Protein AF-A0A417D7B3-F1 (afdb_monomer_lite)

Radius of gyration: 12.47 Å; chains: 1; bounding box: 32×26×32 Å

Sequence (89 aa):
MYEYLCCFQFDENGDLFLAPVPDSRLNYVQGKISTYRGTYEVKWEYPSPTTLQFTVTVPFQAELPVRLPDESCHIASAGISQFYVRLQK

Secondary structure (DSSP, 8-state):
-HHHHTTEEE-TT--EEE-----TT-SEEEEEEEETTEEEEEEEEEEETTEEEEEEEEEEEEEEEEE-TTS-EEEEEEEEEEEEEE---

Structure (mmCIF, N/CA/C/O backbone):
data_AF-A0A417D7B3-F1
#
_entry.id   AF-A0A417D7B3-F1
#
loop_
_atom_site.group_PDB
_atom_site.id
_atom_site.type_symbol
_atom_site.label_atom_id
_atom_site.label_alt_id
_atom_site.label_comp_id
_atom_site.label_asym_id
_atom_site.label_entity_id
_atom_site.label_seq_id
_atom_site.pdbx_PDB_ins_code
_atom_site.Cartn_x
_atom_site.Cartn_y
_atom_site.Cartn_z
_atom_site.occupancy
_atom_site.B_iso_or_equiv
_atom_site.auth_seq_id
_atom_site.auth_comp_id
_atom_site.auth_asym_id
_atom_site.auth_atom_id
_atom_site.pdbx_PDB_model_num
ATOM 1 N N . MET A 1 1 ? 3.352 -15.503 1.809 1.00 44.16 1 MET A N 1
ATOM 2 C CA . MET A 1 1 ? 2.773 -15.025 3.094 1.00 44.16 1 MET A CA 1
ATOM 3 C C . MET A 1 1 ? 2.851 -13.499 3.255 1.00 44.16 1 MET A C 1
ATOM 5 O O . MET A 1 1 ? 1.936 -12.946 3.842 1.00 44.16 1 MET A O 1
ATOM 9 N N . TYR A 1 2 ? 3.868 -12.806 2.712 1.00 43.34 2 TYR A N 1
ATOM 10 C CA . TYR A 1 2 ? 4.006 -11.336 2.805 1.00 43.34 2 TYR A CA 1
ATOM 11 C C . TYR A 1 2 ? 3.139 -10.518 1.826 1.00 43.34 2 TYR A C 1
ATOM 13 O O . TYR A 1 2 ? 2.842 -9.361 2.112 1.00 43.34 2 TYR A O 1
ATOM 21 N N . GLU A 1 3 ? 2.703 -11.106 0.708 1.00 50.34 3 GLU A N 1
ATOM 22 C CA . GLU A 1 3 ? 1.935 -10.403 -0.339 1.00 50.34 3 GLU A CA 1
ATOM 23 C C . GLU A 1 3 ? 0.552 -9.944 0.147 1.00 50.34 3 GLU A C 1
ATOM 25 O O . GLU A 1 3 ? 0.155 -8.807 -0.088 1.00 50.34 3 GLU A O 1
ATOM 30 N N . TYR A 1 4 ? -0.143 -10.777 0.928 1.00 52.97 4 TYR A N 1
ATOM 31 C CA . TYR A 1 4 ? -1.504 -10.479 1.388 1.00 52.97 4 TYR A CA 1
ATOM 32 C C . TYR A 1 4 ? -1.570 -9.405 2.479 1.00 52.97 4 TYR A C 1
ATOM 34 O O . TYR A 1 4 ? -2.500 -8.605 2.495 1.00 52.97 4 TYR A O 1
ATOM 42 N N . LEU A 1 5 ? -0.578 -9.347 3.373 1.00 58.62 5 LEU A N 1
ATOM 43 C CA . LEU A 1 5 ? -0.568 -8.369 4.469 1.00 58.62 5 LEU A CA 1
ATOM 44 C C . LEU A 1 5 ? -0.298 -6.953 3.957 1.00 58.62 5 LEU A C 1
ATOM 46 O O . LEU A 1 5 ? -0.901 -5.990 4.425 1.00 58.62 5 LEU A O 1
ATOM 50 N N . CYS A 1 6 ? 0.584 -6.844 2.965 1.00 64.62 6 CYS A N 1
ATOM 51 C CA . CYS A 1 6 ? 0.980 -5.574 2.375 1.00 64.62 6 CYS A CA 1
ATOM 52 C C . CYS A 1 6 ? 0.080 -5.153 1.212 1.00 64.62 6 CYS A C 1
ATOM 54 O O . CYS A 1 6 ? 0.397 -4.172 0.558 1.00 64.62 6 CYS A O 1
ATOM 56 N N . CYS A 1 7 ? -1.017 -5.868 0.939 1.00 74.00 7 CYS A N 1
ATOM 57 C CA . CYS A 1 7 ? -2.040 -5.440 -0.020 1.00 74.00 7 CYS A CA 1
ATOM 58 C C . CYS A 1 7 ? -1.566 -5.332 -1.483 1.00 74.00 7 CYS A C 1
ATOM 60 O O . CYS A 1 7 ? -2.303 -4.808 -2.315 1.00 74.00 7 CYS A O 1
ATOM 62 N N . PHE A 1 8 ? -0.360 -5.809 -1.800 1.00 82.62 8 PHE A N 1
ATOM 63 C CA . PHE A 1 8 ? 0.192 -5.804 -3.151 1.00 82.62 8 PHE A CA 1
ATOM 64 C C . PHE A 1 8 ? -0.237 -7.071 -3.881 1.00 82.62 8 PHE A C 1
ATOM 66 O O . PHE A 1 8 ? -0.017 -8.179 -3.391 1.00 82.62 8 PHE A O 1
ATOM 73 N N . GLN A 1 9 ? -0.827 -6.901 -5.057 1.00 84.50 9 GLN A N 1
ATOM 74 C CA . GLN A 1 9 ? -1.228 -7.991 -5.935 1.00 84.50 9 GLN A CA 1
ATOM 75 C C . GLN A 1 9 ? -0.759 -7.703 -7.361 1.00 84.50 9 GLN A C 1
ATOM 77 O O . GLN A 1 9 ? -0.533 -6.553 -7.733 1.00 84.50 9 GLN A O 1
ATOM 82 N N . PHE A 1 10 ? -0.592 -8.759 -8.147 1.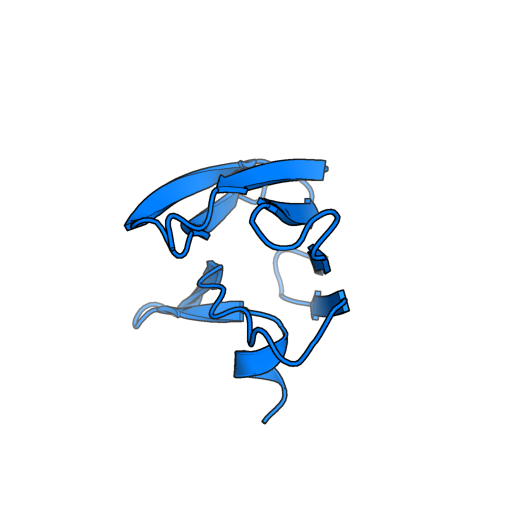00 83.62 10 PHE A N 1
ATOM 83 C CA . PHE A 1 10 ? -0.246 -8.674 -9.560 1.00 83.62 10 PHE A CA 1
ATOM 84 C C . PHE A 1 10 ? -1.403 -9.235 -10.373 1.00 83.62 10 PHE A C 1
ATOM 86 O O . PHE A 1 10 ? -2.002 -10.238 -9.975 1.00 83.62 10 PHE A O 1
ATOM 93 N N . ASP A 1 11 ? -1.753 -8.568 -11.467 1.00 83.44 11 ASP A N 1
ATOM 94 C CA . ASP A 1 11 ? -2.762 -9.082 -12.388 1.00 83.44 11 ASP A CA 1
ATOM 95 C C . ASP A 1 11 ? -2.171 -10.178 -13.296 1.00 83.44 11 ASP A C 1
ATOM 97 O O . ASP A 1 11 ? -0.984 -10.507 -13.224 1.00 83.44 11 ASP A O 1
ATOM 101 N N . GLU A 1 12 ? -3.001 -10.758 -14.165 1.00 82.50 12 GLU A N 1
ATOM 102 C CA . GLU A 1 12 ? -2.565 -11.791 -15.118 1.00 82.50 12 GLU A CA 1
ATOM 103 C C . GLU A 1 12 ? -1.516 -11.279 -16.125 1.00 82.50 12 GLU A C 1
ATOM 105 O O . GLU A 1 12 ? -0.775 -12.077 -16.699 1.00 82.50 12 GLU A O 1
ATOM 110 N N . ASN A 1 13 ? -1.417 -9.958 -16.311 1.00 82.75 13 ASN A N 1
ATOM 111 C CA . ASN A 1 13 ? -0.434 -9.304 -17.174 1.00 82.75 13 ASN A CA 1
ATOM 112 C C . ASN A 1 13 ? 0.882 -8.989 -16.436 1.00 82.75 13 ASN A C 1
ATOM 114 O O . ASN A 1 13 ? 1.862 -8.586 -17.067 1.00 82.75 13 ASN A O 1
ATOM 118 N N . GLY A 1 14 ? 0.929 -9.188 -15.114 1.00 80.19 14 GLY A N 1
ATOM 119 C CA . GLY A 1 14 ? 2.059 -8.825 -14.261 1.00 80.19 14 GLY A CA 1
ATOM 120 C C . GLY A 1 14 ? 2.085 -7.348 -13.853 1.00 80.19 14 GLY A C 1
ATOM 121 O O . GLY A 1 14 ? 3.104 -6.879 -13.336 1.00 80.19 14 GLY A O 1
ATOM 122 N N . ASP A 1 15 ? 0.994 -6.613 -14.061 1.00 83.69 15 ASP A N 1
ATOM 123 C CA . ASP A 1 15 ? 0.829 -5.249 -13.578 1.00 83.69 15 ASP A CA 1
ATOM 124 C C . ASP A 1 15 ? 0.479 -5.250 -12.085 1.00 83.69 15 ASP A C 1
ATOM 126 O O . ASP A 1 15 ? -0.399 -5.970 -11.604 1.00 83.69 15 ASP A O 1
ATOM 130 N N . LEU A 1 16 ? 1.209 -4.427 -11.331 1.00 85.94 16 LEU A N 1
ATOM 131 C CA . LEU A 1 16 ? 1.020 -4.272 -9.894 1.00 85.94 16 LEU A CA 1
ATOM 132 C C . LEU A 1 16 ? -0.260 -3.474 -9.630 1.00 85.94 16 LEU A C 1
ATOM 134 O O . LEU A 1 16 ? -0.439 -2.383 -10.170 1.00 85.94 16 LEU A O 1
ATOM 138 N N . PHE A 1 17 ? -1.103 -3.970 -8.734 1.00 88.00 17 PHE A N 1
ATOM 139 C CA . PHE A 1 17 ? -2.232 -3.234 -8.182 1.00 88.00 17 PHE A CA 1
ATOM 140 C C . PHE A 1 17 ? -2.313 -3.415 -6.666 1.00 88.00 17 PHE A C 1
ATOM 142 O O . PHE A 1 17 ? -1.792 -4.370 -6.085 1.00 88.00 17 PHE A O 1
ATOM 149 N N . LEU A 1 18 ? -2.962 -2.461 -6.007 1.00 86.94 18 LEU A N 1
ATOM 150 C CA . LEU A 1 18 ? -3.232 -2.512 -4.582 1.00 86.94 18 LEU A CA 1
ATOM 151 C C 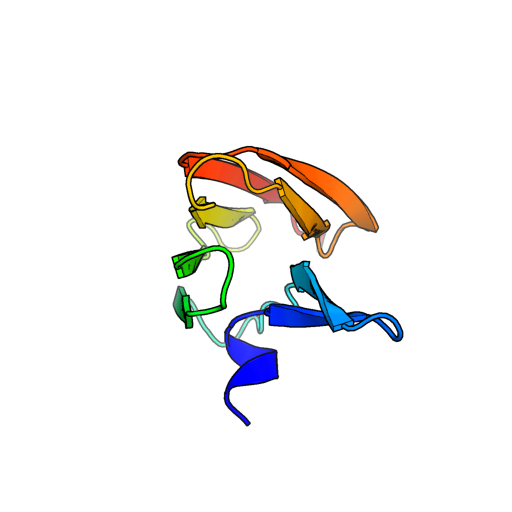. LEU A 1 18 ? -4.650 -3.038 -4.352 1.00 86.94 18 LEU A C 1
ATOM 153 O O . LEU A 1 18 ? -5.613 -2.433 -4.819 1.00 86.94 18 LEU A O 1
ATOM 157 N N . ALA A 1 19 ? -4.782 -4.123 -3.599 1.00 84.25 19 ALA A N 1
ATOM 158 C CA . ALA A 1 19 ? -6.065 -4.647 -3.136 1.00 84.25 19 ALA A CA 1
ATOM 159 C C . ALA A 1 19 ? -5.973 -4.962 -1.640 1.00 84.25 19 ALA A C 1
ATOM 161 O O . ALA A 1 19 ? -5.717 -6.105 -1.242 1.00 84.25 19 ALA A O 1
ATOM 162 N N . PRO A 1 20 ? -6.092 -3.934 -0.785 1.00 75.62 20 PRO A N 1
ATOM 163 C CA . PRO A 1 20 ? -6.054 -4.121 0.645 1.00 75.62 20 PRO A CA 1
ATOM 164 C C . PRO A 1 20 ? -7.234 -4.923 1.161 1.00 75.62 20 PRO A C 1
ATOM 166 O O . PRO A 1 20 ? -8.386 -4.550 0.985 1.00 75.62 20 PRO A O 1
ATOM 169 N N . VAL A 1 21 ? -6.911 -5.993 1.884 1.00 75.00 21 VAL A N 1
ATOM 170 C CA . VAL A 1 21 ? -7.852 -6.740 2.719 1.00 75.00 21 VAL A CA 1
ATOM 171 C C . VAL A 1 21 ? -7.406 -6.536 4.169 1.00 75.00 21 VAL A C 1
ATOM 173 O O . VAL A 1 21 ? -6.686 -7.369 4.721 1.00 75.00 21 VAL A O 1
ATOM 176 N N . PRO A 1 22 ? -7.711 -5.367 4.752 1.00 72.38 22 PRO A N 1
ATOM 177 C CA . PRO A 1 22 ? -7.251 -5.000 6.082 1.00 72.38 22 PRO A CA 1
ATOM 178 C C . PRO A 1 22 ? -7.873 -5.957 7.108 1.00 72.38 22 PRO A C 1
ATOM 180 O O . PRO A 1 22 ? -9.093 -6.097 7.201 1.00 72.38 22 PRO A O 1
ATOM 183 N N . ASP A 1 23 ? -7.031 -6.650 7.872 1.00 75.06 23 ASP A N 1
ATOM 184 C CA . ASP A 1 23 ? -7.501 -7.484 8.974 1.00 75.06 23 ASP A CA 1
ATOM 185 C C . ASP A 1 23 ? -7.767 -6.583 10.184 1.00 75.06 23 ASP A C 1
ATOM 187 O O . ASP A 1 23 ? -6.853 -5.941 10.699 1.00 75.06 23 ASP A O 1
ATOM 191 N N . SER A 1 24 ? -9.011 -6.570 10.669 1.00 70.38 24 SER A N 1
ATOM 192 C CA . SER A 1 24 ? -9.437 -5.825 11.867 1.00 70.38 24 SER A CA 1
ATOM 193 C C . SER A 1 24 ? -8.630 -6.127 13.140 1.00 70.38 24 SER A C 1
ATOM 195 O O . SER A 1 24 ? -8.710 -5.379 14.113 1.00 70.38 24 SER A O 1
ATOM 197 N N . ARG A 1 25 ? -7.866 -7.226 13.166 1.00 77.94 25 ARG A N 1
ATOM 198 C CA . ARG A 1 25 ? -6.970 -7.592 14.274 1.00 77.94 25 ARG A CA 1
ATOM 199 C C . ARG A 1 25 ? -5.642 -6.837 14.243 1.00 77.94 25 ARG A C 1
ATOM 201 O O . ARG A 1 25 ? -4.929 -6.828 15.246 1.00 77.94 25 ARG A O 1
ATOM 208 N N . LEU A 1 26 ? -5.286 -6.245 13.108 1.00 77.12 26 LEU A N 1
ATOM 209 C CA . LEU A 1 26 ? -4.058 -5.487 12.916 1.00 77.12 26 LEU A CA 1
ATOM 210 C C . LEU A 1 26 ? -4.399 -3.995 12.917 1.00 77.12 26 LEU A C 1
ATOM 212 O O . LEU A 1 26 ? -5.205 -3.534 12.124 1.00 77.12 26 LEU A O 1
ATOM 216 N N . ASN A 1 27 ? -3.771 -3.224 13.806 1.00 80.81 27 ASN A N 1
ATOM 217 C CA . ASN A 1 27 ? -4.010 -1.775 13.892 1.00 80.81 27 ASN A CA 1
ATOM 218 C C . ASN A 1 27 ? -3.218 -0.973 12.850 1.00 80.81 27 ASN A C 1
ATOM 220 O O . ASN A 1 27 ? -3.589 0.150 12.515 1.00 80.81 27 ASN A O 1
ATOM 224 N N . TYR A 1 28 ? -2.105 -1.539 12.386 1.00 84.38 28 TYR A N 1
ATOM 225 C CA . TYR A 1 28 ? -1.136 -0.893 11.515 1.00 84.38 28 TYR A CA 1
ATOM 226 C C . TYR A 1 28 ? -0.415 -1.944 10.683 1.00 84.38 28 TYR A C 1
ATOM 228 O O . TYR A 1 28 ? 0.098 -2.924 11.235 1.00 84.38 28 TYR A O 1
ATOM 236 N N . VAL A 1 29 ? -0.299 -1.699 9.384 1.00 86.19 29 VAL A N 1
ATOM 237 C CA . VAL A 1 29 ? 0.597 -2.446 8.505 1.00 86.19 29 VAL A CA 1
ATOM 238 C C . VAL A 1 29 ? 1.294 -1.483 7.562 1.00 86.19 29 VAL A C 1
ATOM 240 O O . VAL A 1 29 ? 0.714 -0.522 7.063 1.00 86.19 29 VAL A O 1
ATOM 243 N N . GLN A 1 30 ? 2.560 -1.774 7.299 1.00 87.12 30 GLN A N 1
ATOM 244 C CA . GLN A 1 30 ? 3.367 -1.083 6.314 1.00 87.12 30 GLN A CA 1
ATOM 245 C C . GLN A 1 30 ? 4.075 -2.124 5.462 1.00 87.12 30 GLN A C 1
ATOM 247 O O . GLN A 1 30 ? 4.671 -3.070 5.978 1.00 87.12 30 GLN A O 1
ATOM 252 N N . GLY A 1 31 ? 3.991 -1.933 4.156 1.00 85.88 31 GLY A N 1
ATOM 253 C CA . GLY A 1 31 ? 4.580 -2.787 3.151 1.00 85.88 31 GLY A CA 1
ATOM 254 C C . GLY A 1 31 ? 5.337 -1.963 2.131 1.00 85.88 31 GLY A C 1
ATOM 255 O O . GLY A 1 31 ? 4.921 -0.871 1.752 1.00 85.88 31 GLY A O 1
ATOM 256 N N . LYS A 1 32 ? 6.444 -2.512 1.649 1.00 88.50 32 LYS A N 1
ATOM 257 C CA . LYS A 1 32 ? 7.236 -1.916 0.580 1.00 88.50 32 LYS A CA 1
ATOM 258 C C . LYS A 1 32 ? 7.587 -2.990 -0.433 1.00 88.50 32 LYS A C 1
ATOM 260 O O . LYS A 1 32 ? 8.033 -4.070 -0.051 1.00 88.50 32 LYS A O 1
ATOM 265 N N . ILE A 1 33 ? 7.421 -2.670 -1.710 1.00 85.75 33 ILE A N 1
ATOM 266 C CA . ILE A 1 33 ? 7.804 -3.538 -2.818 1.00 85.75 33 ILE A CA 1
ATOM 267 C C . ILE A 1 33 ? 8.664 -2.763 -3.811 1.00 85.75 33 ILE A C 1
ATOM 269 O O . ILE A 1 33 ? 8.341 -1.650 -4.223 1.00 85.75 33 ILE A O 1
ATOM 273 N N . SER A 1 34 ? 9.791 -3.359 -4.182 1.00 85.12 34 SER A N 1
ATOM 274 C CA . SER A 1 34 ? 10.687 -2.814 -5.196 1.00 85.12 34 SER A CA 1
ATOM 275 C C . SER A 1 34 ? 10.472 -3.569 -6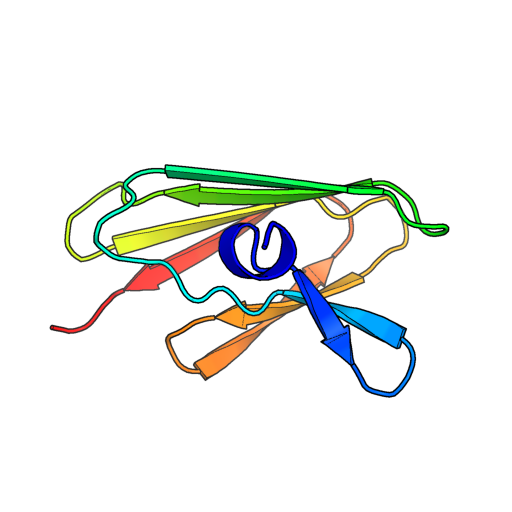.497 1.00 85.12 34 SER A C 1
ATOM 277 O O . SER A 1 34 ? 10.591 -4.790 -6.537 1.00 85.12 34 SER A O 1
ATOM 279 N N . THR A 1 35 ? 10.174 -2.835 -7.560 1.00 84.25 35 THR A N 1
ATOM 280 C CA . THR A 1 35 ? 9.993 -3.371 -8.913 1.00 84.25 35 THR A CA 1
ATOM 281 C C . THR A 1 35 ? 10.961 -2.685 -9.877 1.00 84.25 35 THR A C 1
ATOM 283 O O . THR A 1 35 ? 11.663 -1.741 -9.507 1.00 84.25 35 THR A O 1
ATOM 286 N N . TYR A 1 36 ? 10.941 -3.095 -11.146 1.00 84.06 36 TYR A N 1
ATOM 287 C CA . TYR A 1 36 ? 11.678 -2.416 -12.213 1.00 84.06 36 TYR A CA 1
ATOM 288 C C . TYR A 1 36 ? 11.240 -0.954 -12.430 1.00 84.06 36 TYR A C 1
ATOM 290 O O . TYR A 1 36 ? 12.042 -0.150 -12.895 1.00 84.06 36 TYR A O 1
ATOM 298 N N . ARG A 1 37 ? 9.998 -0.588 -12.069 1.00 82.12 37 ARG A N 1
ATOM 299 C CA . ARG A 1 37 ? 9.475 0.792 -12.164 1.00 82.12 37 ARG A CA 1
ATOM 300 C C . ARG A 1 37 ? 9.829 1.662 -10.955 1.00 82.12 37 ARG A C 1
ATOM 302 O O . ARG A 1 37 ? 9.500 2.841 -10.927 1.00 82.12 37 ARG A O 1
ATOM 309 N N . GLY A 1 38 ? 10.476 1.087 -9.944 1.00 86.94 38 GLY A N 1
ATOM 310 C CA . GLY A 1 38 ? 10.823 1.767 -8.704 1.00 86.94 38 GLY A CA 1
ATOM 311 C C . GLY A 1 38 ? 10.195 1.118 -7.477 1.00 86.94 38 GLY A C 1
ATOM 312 O O . GLY A 1 38 ? 9.708 -0.015 -7.508 1.00 86.94 38 GLY A O 1
ATOM 313 N N . THR A 1 39 ? 10.266 1.846 -6.366 1.00 88.62 39 THR A N 1
ATOM 314 C CA . THR A 1 39 ? 9.774 1.396 -5.064 1.00 88.62 39 THR A CA 1
ATOM 315 C C . THR A 1 39 ? 8.374 1.928 -4.813 1.00 88.62 39 THR A C 1
ATOM 317 O O . THR A 1 39 ? 8.186 3.142 -4.786 1.00 88.62 39 THR A O 1
ATOM 320 N N . TYR A 1 40 ? 7.442 1.021 -4.553 1.00 89.81 40 TYR A N 1
ATOM 321 C CA . TYR A 1 40 ? 6.118 1.339 -4.043 1.00 89.81 40 TYR A CA 1
ATOM 322 C C . TYR A 1 40 ? 6.088 1.071 -2.547 1.00 89.81 40 TYR A C 1
ATOM 324 O O . TYR A 1 40 ? 6.661 0.092 -2.058 1.00 89.81 40 TYR A O 1
ATOM 332 N N . GLU A 1 41 ? 5.395 1.929 -1.822 1.00 90.06 41 GLU A N 1
ATOM 333 C CA . GLU A 1 41 ? 5.166 1.762 -0.398 1.00 90.06 41 GLU A CA 1
ATOM 334 C C . GLU A 1 41 ? 3.684 1.938 -0.119 1.00 90.06 41 GLU A C 1
ATOM 336 O O . GLU A 1 41 ? 3.024 2.805 -0.685 1.00 90.06 41 GLU A O 1
ATOM 341 N N . VAL A 1 42 ? 3.154 1.094 0.748 1.00 89.38 42 VAL A N 1
ATOM 342 C CA . VAL A 1 42 ? 1.791 1.207 1.234 1.00 89.38 42 VAL A CA 1
ATOM 343 C C . VAL A 1 42 ? 1.806 1.093 2.735 1.00 89.38 42 VAL A C 1
ATOM 345 O O . VAL A 1 42 ? 2.494 0.264 3.328 1.00 89.38 42 VAL A O 1
ATOM 348 N N . LYS A 1 43 ? 1.008 1.935 3.354 1.00 89.75 43 LYS A N 1
ATOM 349 C CA . LYS A 1 43 ? 0.760 1.917 4.774 1.00 89.75 43 LYS A CA 1
ATOM 350 C C . LYS A 1 43 ? -0.737 1.998 4.981 1.00 89.75 43 LYS A C 1
ATOM 352 O O . LYS A 1 43 ? -1.404 2.802 4.333 1.00 89.75 43 LYS A O 1
ATOM 357 N N . TRP A 1 44 ? -1.253 1.198 5.896 1.00 88.50 44 TRP A N 1
ATOM 358 C CA . TRP A 1 44 ? -2.621 1.335 6.346 1.00 88.50 44 TRP A CA 1
ATOM 359 C C . TRP A 1 44 ? -2.712 1.253 7.857 1.00 88.50 44 TRP A C 1
ATOM 361 O O . TRP A 1 44 ? -1.953 0.538 8.511 1.00 88.50 44 TRP A O 1
ATOM 371 N N . GLU A 1 45 ? -3.621 2.039 8.413 1.00 89.69 45 GLU A N 1
ATOM 372 C CA . GLU A 1 45 ? -3.842 2.123 9.849 1.00 89.69 45 GLU A CA 1
ATOM 373 C C . GLU A 1 45 ? -5.307 2.416 10.154 1.00 89.69 45 GLU A C 1
ATOM 375 O O . GLU A 1 45 ? -6.010 3.034 9.350 1.00 89.69 45 GLU A O 1
ATOM 380 N N . TYR A 1 46 ? -5.753 1.986 11.331 1.00 87.62 46 TYR A N 1
ATOM 381 C CA . TYR A 1 46 ? -7.072 2.307 11.866 1.00 87.62 46 TYR A CA 1
ATOM 382 C C . TYR A 1 46 ? -6.978 3.504 12.823 1.00 87.62 46 TYR A C 1
ATOM 384 O O . TYR A 1 46 ? -6.853 3.303 14.033 1.00 87.62 46 TYR A O 1
ATOM 392 N N . PRO A 1 47 ? -7.065 4.762 12.340 1.00 85.12 47 PRO A N 1
ATOM 393 C CA . PRO A 1 47 ? -7.117 5.927 13.225 1.00 85.12 47 PRO A CA 1
ATOM 394 C C . PRO A 1 47 ? -8.381 5.937 14.097 1.00 85.12 47 PRO A C 1
ATOM 396 O O . PRO A 1 47 ? -8.453 6.641 15.103 1.00 85.12 47 PRO A O 1
ATOM 399 N N . SER A 1 48 ? -9.421 5.197 13.710 1.00 82.69 48 SER A N 1
ATOM 400 C CA . SER A 1 48 ? -10.641 5.007 14.494 1.00 82.69 48 SER A CA 1
ATOM 401 C C . SER A 1 48 ? -11.253 3.637 14.185 1.00 82.69 48 SER A C 1
ATOM 403 O O . SER A 1 48 ? -11.029 3.117 13.094 1.00 82.69 48 SER A O 1
ATOM 405 N N . PRO A 1 49 ? -12.094 3.065 15.068 1.00 79.50 49 PRO A N 1
ATOM 406 C CA . PRO A 1 49 ? -12.683 1.733 14.865 1.00 79.50 49 PRO A CA 1
ATOM 407 C C . PRO A 1 49 ? -13.511 1.575 13.578 1.00 79.50 49 PRO A C 1
ATOM 409 O O . PRO A 1 49 ? -13.784 0.459 13.152 1.00 79.50 49 PRO A O 1
ATOM 412 N N . THR A 1 50 ? -13.948 2.686 12.981 1.00 84.06 50 THR A N 1
ATOM 413 C CA . THR A 1 50 ? -14.800 2.738 11.782 1.00 84.06 50 THR A CA 1
ATOM 414 C C . THR A 1 50 ? -14.110 3.383 10.583 1.00 84.06 50 THR A C 1
ATOM 416 O O . THR A 1 50 ? -14.724 3.524 9.527 1.00 84.06 50 THR A O 1
ATOM 419 N N . THR A 1 51 ? -12.865 3.833 10.739 1.00 86.81 51 THR A N 1
ATOM 420 C CA . THR A 1 51 ? -12.148 4.587 9.708 1.00 86.81 51 THR A CA 1
ATOM 421 C C . THR A 1 51 ? -10.814 3.926 9.467 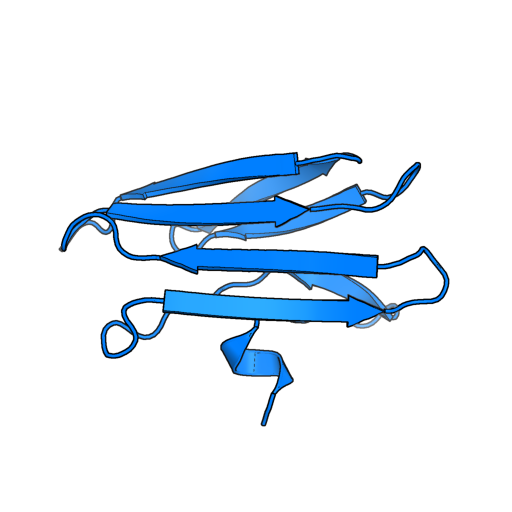1.00 86.81 51 THR A C 1
ATOM 423 O O . THR A 1 51 ? -10.023 3.762 10.392 1.00 86.81 51 THR A O 1
ATOM 426 N N . LEU A 1 52 ? -10.562 3.598 8.212 1.00 87.81 52 LEU A N 1
ATOM 427 C CA . LEU A 1 52 ? -9.312 3.039 7.748 1.00 87.81 52 LEU A CA 1
ATOM 428 C C . LEU A 1 52 ? -8.628 4.057 6.843 1.00 87.81 52 LEU A C 1
ATOM 430 O O . LEU A 1 52 ? -9.236 4.576 5.906 1.00 87.81 52 LEU A O 1
ATOM 434 N N . GLN A 1 53 ? -7.371 4.352 7.141 1.00 89.69 53 GLN A N 1
ATOM 435 C CA . GLN A 1 53 ? -6.561 5.273 6.360 1.00 89.69 53 GLN A CA 1
ATOM 436 C C . GLN A 1 53 ? -5.487 4.495 5.614 1.00 89.69 53 GLN A C 1
ATOM 438 O O . GLN A 1 53 ? -4.708 3.769 6.227 1.00 89.69 53 GLN A O 1
ATOM 443 N N . PHE A 1 54 ? -5.411 4.703 4.304 1.00 89.38 54 PHE A N 1
ATOM 444 C CA . PHE A 1 54 ? -4.342 4.214 3.444 1.00 89.38 54 PHE A CA 1
ATOM 445 C C . PHE A 1 54 ? -3.439 5.369 3.035 1.00 89.38 54 PHE A C 1
ATOM 447 O O . PHE A 1 54 ? -3.907 6.442 2.666 1.00 89.38 54 PHE A O 1
ATOM 454 N N . THR A 1 55 ? -2.136 5.137 3.068 1.00 91.38 55 THR A N 1
ATOM 455 C CA . THR A 1 55 ? -1.117 6.010 2.492 1.00 91.38 55 THR A CA 1
ATOM 456 C C . THR A 1 55 ? -0.332 5.189 1.486 1.00 91.38 55 THR A C 1
ATOM 458 O O . THR A 1 55 ? 0.257 4.172 1.843 1.00 91.38 55 THR A O 1
ATOM 461 N N . VAL A 1 56 ? -0.351 5.613 0.230 1.00 91.44 56 VAL A N 1
ATOM 462 C CA . VAL A 1 56 ? 0.298 4.933 -0.887 1.00 91.44 56 VAL A CA 1
ATOM 463 C C . VAL A 1 56 ? 1.351 5.869 -1.458 1.00 91.44 56 VAL A C 1
ATOM 465 O O . VAL A 1 56 ? 1.032 6.984 -1.866 1.00 91.44 56 VAL A O 1
ATOM 468 N N . THR A 1 57 ? 2.593 5.412 -1.505 1.00 91.69 57 THR A N 1
ATOM 469 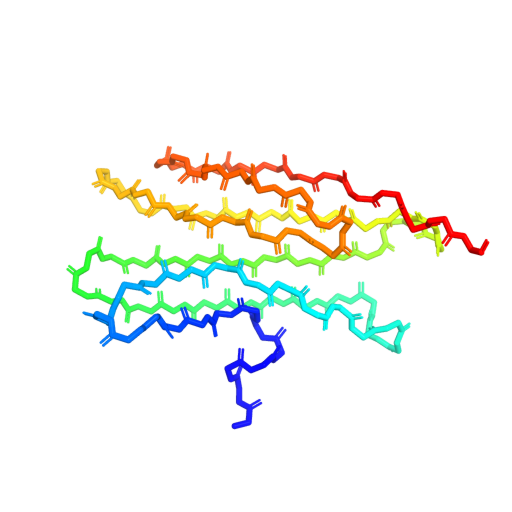C CA . THR A 1 57 ? 3.700 6.107 -2.157 1.00 91.69 57 THR A CA 1
ATOM 470 C C . THR A 1 57 ? 4.015 5.399 -3.464 1.00 91.69 57 THR A C 1
ATOM 472 O O . THR A 1 57 ? 4.403 4.228 -3.474 1.00 91.69 57 THR A O 1
ATOM 475 N N . VAL A 1 58 ? 3.858 6.123 -4.566 1.00 92.00 58 VAL A N 1
ATOM 476 C CA . VAL A 1 58 ? 4.088 5.635 -5.926 1.00 92.00 58 VAL A CA 1
ATOM 477 C C . VAL A 1 58 ? 5.359 6.292 -6.475 1.00 92.00 58 VAL A C 1
ATOM 479 O O . VAL A 1 58 ? 5.525 7.509 -6.324 1.00 92.00 58 VAL A O 1
ATOM 482 N N . PRO A 1 59 ? 6.279 5.526 -7.092 1.00 90.88 59 PRO A N 1
ATOM 483 C CA . PRO A 1 59 ? 7.505 6.075 -7.651 1.00 90.88 59 PRO A CA 1
ATOM 484 C C . PRO A 1 59 ? 7.221 7.024 -8.825 1.00 90.88 59 PRO A C 1
ATOM 486 O O . PRO A 1 59 ? 6.130 7.061 -9.393 1.00 90.88 59 PRO A O 1
ATOM 489 N N . PHE A 1 60 ? 8.225 7.826 -9.180 1.00 86.38 60 PHE A N 1
ATOM 490 C CA . PHE A 1 60 ? 8.114 8.810 -10.254 1.00 86.38 60 PHE A CA 1
ATOM 491 C C . PHE A 1 60 ? 7.747 8.149 -11.592 1.00 86.38 60 PHE A C 1
ATOM 493 O O . PHE A 1 60 ? 8.301 7.108 -11.929 1.00 86.38 60 PHE A O 1
ATOM 500 N N . GLN A 1 61 ? 6.826 8.764 -12.346 1.00 85.62 61 GLN A N 1
ATOM 501 C CA . GLN A 1 61 ? 6.301 8.244 -13.624 1.00 85.62 61 GLN A CA 1
ATOM 502 C C . GLN A 1 61 ? 5.644 6.855 -13.547 1.00 85.62 61 GLN A C 1
ATOM 504 O O . GLN A 1 61 ? 5.517 6.173 -14.564 1.00 85.62 61 GLN A O 1
ATOM 509 N N . ALA A 1 62 ? 5.198 6.438 -12.364 1.00 86.69 62 ALA A N 1
ATOM 510 C CA . ALA A 1 62 ? 4.365 5.260 -12.208 1.00 86.69 62 ALA A CA 1
ATOM 511 C C . ALA A 1 62 ? 2.950 5.638 -11.770 1.00 86.69 62 ALA A C 1
ATOM 513 O O . ALA A 1 62 ? 2.700 6.710 -11.213 1.00 86.69 62 ALA A O 1
ATOM 514 N N . GLU A 1 63 ? 2.037 4.710 -12.013 1.00 89.31 6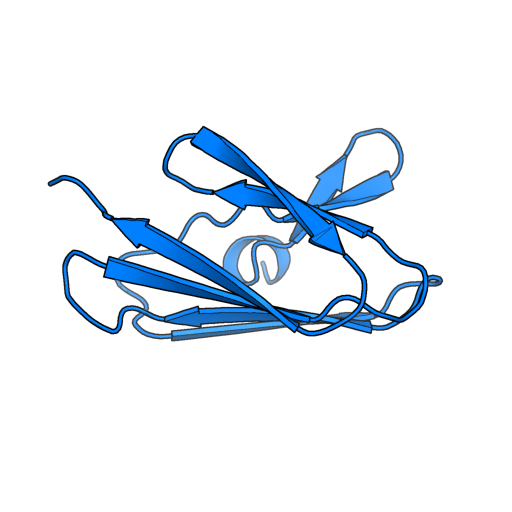3 GLU A N 1
ATOM 515 C CA . GLU A 1 63 ? 0.668 4.749 -11.530 1.00 89.31 63 GLU A CA 1
ATOM 516 C C . GLU A 1 63 ? 0.371 3.408 -10.877 1.00 89.31 63 GLU A C 1
ATOM 518 O O . GLU A 1 63 ? 0.874 2.370 -11.315 1.00 89.31 63 GLU A O 1
ATOM 523 N N . LEU A 1 64 ? -0.423 3.440 -9.813 1.00 89.19 64 LEU A N 1
ATOM 524 C CA . LEU A 1 64 ? -0.844 2.244 -9.106 1.00 89.19 64 LEU A CA 1
ATOM 525 C C . LEU A 1 64 ? -2.371 2.234 -9.007 1.00 89.19 64 LEU A C 1
ATOM 527 O O . LEU A 1 64 ? -2.940 3.103 -8.340 1.00 89.19 64 LEU A O 1
ATOM 531 N N . PRO A 1 65 ? -3.054 1.265 -9.634 1.00 91.12 65 PRO A N 1
ATOM 532 C CA . PRO A 1 65 ? -4.468 1.036 -9.388 1.00 91.12 65 PRO A CA 1
ATOM 533 C C . PRO A 1 65 ? -4.678 0.604 -7.934 1.00 91.12 65 PRO A C 1
ATOM 535 O O . PRO A 1 65 ? -4.027 -0.322 -7.455 1.00 91.12 65 PRO A O 1
ATOM 538 N N . VAL A 1 66 ? -5.592 1.265 -7.233 1.00 89.88 66 VAL A N 1
ATOM 539 C CA . VAL A 1 66 ? -5.926 1.032 -5.827 1.00 89.88 66 VAL A CA 1
ATOM 540 C C . VAL A 1 66 ? -7.395 0.647 -5.724 1.00 89.88 66 VAL A C 1
ATOM 542 O O . VAL A 1 66 ? -8.272 1.462 -5.995 1.00 89.88 66 VAL A O 1
ATOM 545 N N . ARG A 1 67 ? -7.666 -0.596 -5.328 1.00 88.81 67 ARG A N 1
ATOM 546 C CA . ARG A 1 67 ? -9.013 -1.137 -5.117 1.00 88.81 67 ARG A CA 1
ATOM 547 C C . ARG A 1 67 ? -9.277 -1.250 -3.625 1.00 88.81 67 ARG A C 1
ATOM 549 O O . ARG A 1 67 ? -8.745 -2.142 -2.969 1.00 88.81 67 ARG A O 1
ATOM 556 N N . LEU A 1 68 ? -10.040 -0.316 -3.083 1.00 85.12 68 LEU A N 1
ATOM 557 C CA . LEU A 1 68 ? -10.319 -0.255 -1.655 1.00 85.12 68 LEU A CA 1
ATOM 558 C C . LEU A 1 68 ? -11.404 -1.277 -1.254 1.00 85.12 68 LEU A C 1
ATOM 560 O O . LEU A 1 68 ? -12.148 -1.763 -2.109 1.00 85.12 68 LEU A O 1
ATOM 564 N N . PRO A 1 69 ? -11.514 -1.624 0.045 1.00 80.19 69 PRO A N 1
ATOM 565 C CA . PRO A 1 69 ? -12.483 -2.612 0.529 1.00 80.19 69 PRO A CA 1
ATOM 566 C C . PRO A 1 69 ? -13.953 -2.207 0.355 1.00 80.19 69 PRO A C 1
ATOM 568 O O . PRO A 1 69 ? -14.827 -3.056 0.473 1.00 80.19 69 PRO A O 1
ATOM 571 N N . ASP A 1 70 ? -14.234 -0.927 0.110 1.00 82.06 70 ASP A N 1
ATOM 572 C CA . ASP A 1 70 ? -15.573 -0.400 -0.185 1.00 82.06 70 ASP A CA 1
ATOM 573 C C . ASP A 1 70 ? -15.938 -0.504 -1.677 1.00 82.06 70 ASP A C 1
ATOM 575 O O . ASP A 1 70 ? -16.844 0.184 -2.139 1.00 82.06 70 ASP A O 1
ATOM 579 N N . GLU A 1 71 ? -15.207 -1.333 -2.430 1.00 81.25 71 GLU A N 1
ATOM 580 C CA . GLU A 1 71 ? -15.318 -1.526 -3.883 1.00 81.25 71 GLU A CA 1
ATOM 581 C C . GLU A 1 71 ? -14.932 -0.294 -4.719 1.00 81.25 71 GLU A C 1
ATOM 583 O O . GLU A 1 71 ? -14.965 -0.338 -5.954 1.00 81.25 71 GLU A O 1
ATOM 588 N N . SER A 1 72 ? -14.493 0.796 -4.081 1.00 84.94 72 SER A N 1
ATOM 589 C CA . SER A 1 72 ? -14.019 1.970 -4.802 1.00 84.94 72 SER A CA 1
ATOM 590 C C . SER A 1 72 ? -12.667 1.700 -5.468 1.00 84.94 72 SER A C 1
ATOM 592 O O . SER A 1 72 ? -11.761 1.068 -4.916 1.00 84.94 72 SER A O 1
ATOM 594 N N . CYS A 1 73 ? -12.538 2.171 -6.707 1.00 86.88 73 CYS A N 1
ATOM 595 C CA . CYS A 1 73 ? -11.325 2.041 -7.501 1.00 86.88 73 CYS A CA 1
ATOM 596 C C . CYS A 1 73 ? -10.733 3.427 -7.747 1.00 86.88 73 CYS A C 1
ATOM 598 O O . CYS A 1 73 ? -11.376 4.302 -8.328 1.00 86.88 73 CYS A O 1
ATOM 600 N N . HIS A 1 74 ? -9.486 3.603 -7.335 1.00 89.88 74 HIS A N 1
ATOM 601 C CA . HIS A 1 74 ? -8.715 4.822 -7.506 1.00 89.88 74 HIS A CA 1
ATOM 602 C C . HIS A 1 74 ? -7.421 4.532 -8.261 1.00 89.88 74 HIS A C 1
ATOM 604 O O . HIS A 1 74 ? -6.949 3.401 -8.303 1.00 89.88 74 HIS A O 1
ATOM 610 N N . ILE A 1 75 ? -6.828 5.564 -8.850 1.00 90.56 75 ILE A N 1
ATOM 611 C CA . ILE A 1 75 ? -5.498 5.483 -9.452 1.00 90.56 75 ILE A CA 1
ATOM 612 C C . ILE A 1 75 ? -4.604 6.418 -8.648 1.00 90.56 75 ILE A C 1
ATOM 614 O O . ILE A 1 75 ? -4.840 7.625 -8.608 1.00 90.56 75 ILE A O 1
ATOM 618 N N . ALA A 1 76 ? -3.613 5.853 -7.963 1.00 90.12 76 ALA A N 1
ATOM 619 C CA . ALA A 1 76 ? -2.597 6.622 -7.265 1.00 90.12 76 ALA A CA 1
ATOM 620 C C . ALA A 1 76 ? -1.495 6.994 -8.261 1.00 90.12 76 ALA A C 1
ATOM 622 O O . ALA A 1 76 ? -0.802 6.124 -8.793 1.00 90.12 76 ALA A O 1
ATOM 623 N N . SER A 1 77 ? -1.348 8.288 -8.523 1.00 90.94 77 SER A N 1
ATOM 624 C CA . SER A 1 77 ? -0.262 8.824 -9.342 1.00 90.94 77 SER A CA 1
ATOM 625 C C . SER A 1 77 ? 1.032 8.936 -8.532 1.00 90.94 77 SER A C 1
ATOM 627 O O . SER A 1 77 ? 1.017 8.883 -7.300 1.00 90.94 77 SER A O 1
ATOM 629 N N . ALA A 1 78 ? 2.150 9.132 -9.232 1.00 92.25 78 ALA A N 1
ATOM 630 C CA . ALA A 1 78 ? 3.461 9.382 -8.641 1.00 92.25 78 ALA A CA 1
ATOM 631 C C . ALA A 1 78 ? 3.420 10.403 -7.485 1.00 92.25 78 ALA A C 1
ATOM 633 O O . ALA A 1 78 ? 2.881 11.503 -7.624 1.00 92.25 78 ALA A O 1
ATOM 634 N N . GLY A 1 79 ? 4.048 10.049 -6.364 1.00 91.44 79 GLY A N 1
ATOM 635 C CA . GLY A 1 79 ? 4.009 10.817 -5.121 1.00 91.44 79 GLY A CA 1
ATOM 636 C C . GLY A 1 79 ? 3.278 10.075 -4.006 1.00 91.44 79 GLY A C 1
ATOM 637 O O . GLY A 1 79 ? 3.163 8.851 -4.027 1.00 91.44 79 GLY A O 1
ATOM 638 N N . ILE A 1 80 ? 2.822 10.822 -3.001 1.00 92.31 80 ILE A N 1
ATOM 639 C CA . ILE A 1 80 ? 2.120 10.275 -1.838 1.00 92.31 80 ILE A CA 1
ATOM 640 C C . ILE A 1 80 ? 0.632 10.574 -1.997 1.00 92.31 80 ILE A C 1
ATOM 642 O O . ILE A 1 80 ? 0.230 11.735 -2.036 1.00 92.31 80 ILE A O 1
ATOM 646 N N . SER A 1 81 ? -0.175 9.521 -2.061 1.00 92.12 81 SER A N 1
ATOM 647 C CA . SER A 1 81 ? -1.635 9.587 -2.108 1.00 92.12 81 SER A CA 1
ATOM 648 C C . SER A 1 81 ? -2.225 9.018 -0.823 1.00 92.12 81 SER A C 1
ATOM 650 O O . SER A 1 81 ? -1.759 7.997 -0.315 1.00 92.12 81 SER A O 1
ATOM 652 N N . GLN A 1 82 ? -3.256 9.669 -0.291 1.00 91.75 82 GLN A N 1
ATOM 653 C CA . GLN A 1 82 ? -3.951 9.229 0.917 1.00 91.75 82 GLN A CA 1
ATOM 654 C C . GLN A 1 82 ? -5.411 8.925 0.603 1.00 91.75 82 GLN A C 1
ATOM 656 O O . GLN A 1 82 ? -6.088 9.726 -0.038 1.00 91.75 82 GLN A O 1
ATOM 661 N N . PHE A 1 83 ? -5.893 7.781 1.084 1.00 89.56 83 PHE A N 1
ATOM 662 C CA . PHE A 1 83 ? -7.271 7.338 0.905 1.00 89.56 83 PHE A CA 1
ATOM 663 C C . PHE A 1 83 ? -7.900 7.020 2.258 1.00 89.56 83 PHE A C 1
ATOM 665 O O . PHE A 1 83 ? -7.237 6.502 3.157 1.00 89.56 83 PHE A O 1
ATOM 672 N N . TYR A 1 84 ? -9.188 7.317 2.394 1.00 88.88 84 TYR A N 1
ATOM 673 C CA . TYR A 1 84 ? -9.942 7.096 3.622 1.00 88.88 84 TYR A CA 1
ATOM 674 C C . TYR A 1 84 ? -11.161 6.243 3.314 1.00 88.88 84 TYR A C 1
ATOM 676 O O . TYR A 1 84 ? -12.007 6.638 2.517 1.00 88.88 84 TYR A O 1
ATOM 684 N N . VAL A 1 85 ? -11.262 5.102 3.987 1.00 86.81 85 VAL A N 1
ATOM 685 C CA . VAL A 1 85 ? -12.381 4.171 3.853 1.00 86.81 85 VAL A CA 1
ATOM 686 C C . VAL A 1 85 ? -13.160 4.174 5.156 1.00 86.81 85 VAL A C 1
ATOM 688 O O . VAL A 1 85 ? -12.597 3.986 6.238 1.00 86.81 85 VAL A O 1
ATOM 691 N N . ARG A 1 86 ? -14.470 4.398 5.063 1.00 84.81 86 ARG A N 1
ATOM 692 C CA . ARG A 1 86 ? -15.376 4.248 6.204 1.00 84.81 86 ARG A CA 1
ATOM 693 C C . ARG A 1 86 ? -15.930 2.834 6.194 1.00 84.81 86 ARG A C 1
ATOM 695 O O . ARG A 1 86 ? -16.691 2.481 5.300 1.00 84.81 86 ARG A O 1
ATOM 702 N N . LEU A 1 87 ? -15.573 2.048 7.201 1.00 76.38 87 LEU A N 1
ATOM 703 C CA . LEU A 1 87 ? -16.160 0.732 7.404 1.00 76.38 87 LEU A CA 1
ATOM 704 C C . LEU A 1 87 ? -17.564 0.934 7.982 1.00 76.38 87 LEU A C 1
ATOM 706 O O . LEU A 1 87 ? -17.710 1.286 9.155 1.00 76.38 87 LEU A O 1
ATOM 710 N N . GLN A 1 88 ? -18.594 0.784 7.146 1.00 65.25 88 GLN A N 1
ATOM 711 C CA . GLN A 1 88 ? -19.963 0.674 7.645 1.00 65.25 88 GLN A CA 1
ATOM 712 C C . GLN A 1 88 ? -20.103 -0.695 8.311 1.00 65.25 88 GLN A C 1
ATOM 714 O O . GLN A 1 88 ? -19.760 -1.717 7.723 1.00 65.25 88 GLN A O 1
ATOM 719 N N . LYS A 1 89 ? -20.490 -0.667 9.583 1.00 53.91 89 LYS A N 1
ATOM 720 C CA . LYS A 1 89 ? -20.604 -1.833 10.453 1.00 53.91 89 LYS A CA 1
ATOM 721 C C . LYS A 1 89 ? -21.941 -2.532 10.258 1.00 53.91 89 LYS A C 1
ATOM 723 O O . LYS A 1 89 ? -22.932 -1.804 10.031 1.00 53.91 89 LYS A O 1
#

Foldseek 3Di:
DQCQQQQWDADPVRDIAGGHPDDLVDQKDKDWDQDPQGIKIKIWGPPDSFKIKIKIADAAPDWHWYQYPVRDIDIDHHGIDMDMDGRDD

pLDDT: mean 82.82, std 10.48, range [43.34, 92.31]